Protein AF-A0A820Q6N0-F1 (afdb_monomer)

Organism: NCBI:txid433720

InterPro domains:
  IPR013632 Rad51-like, C-terminal [PF08423] (1-117)
  IPR020588 DNA recombination and repair protein RecA-like, ATP-binding domain [PS50162] (1-119)
  IPR027417 P-loop containing nucleoside triphosphate hydrolase [G3DSA:3.40.50.300] (1-119)
  IPR027417 P-loop containing nucleoside triphosphate hydrolase [SSF52540] (2-114)

Nearest PDB structures (foldseek):
  5nwl-assembly1_F  TM=9.811E-01  e=4.153E-16  Homo sapiens
  5nwl-assembly2_H  TM=9.758E-01  e=4.733E-16  Homo sapiens
  5nwl-assembly1_D  TM=9.561E-01  e=3.644E-16  Homo sapiens
  1n0w-assembly1_A  TM=9.793E-01  e=1.640E-15  Homo sapiens
  5l8v-assembly1_A  TM=9.650E-01  e=2.488E-12  Pyrococcus furiosus DSM 3638

pLDDT: mean 92.83, std 4.6, range [75.81, 97.88]

Sequence (119 aa):
LPIDMGGGEGKAIYIDTEGSFRPERLLAIAERYGLSGQDVLDNIAYARAYNTDHQIQLLYMATAMMCESRYAVLIVDSATSLFRTDYSGRGELAARQMQLAKFMRMLLRITDEVRLNMI

Foldseek 3Di:
DDVVVVDQPAAEEEEAADPPDDLVVQLVVCVVVVHDSVVNVVSYHYDYDDALVSSVVVLVVVLVVLVVTPHAEYEYHVLLPRLCVVQVDPVSPVVSVVSSVVVVVSVVVSCVVSVHDYD

Mean predicted aligned error: 3.71 Å

Solvent-accessible surface area (backbone atoms only — not compa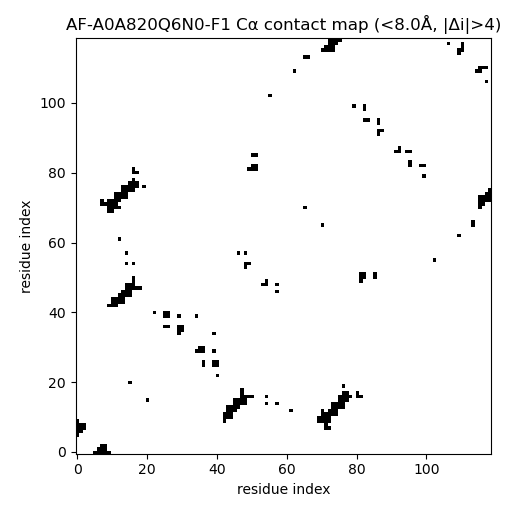rable to full-atom values): 6680 Å² total; per-residue (Å²): 88,51,58,95,77,76,30,67,67,42,28,38,38,38,40,26,53,75,78,76,82,56,71,68,61,53,39,62,49,22,55,77,70,74,42,59,44,65,64,55,53,76,36,48,50,74,48,76,33,87,41,57,68,50,44,52,51,51,51,54,52,51,53,53,51,50,76,76,41,70,56,34,38,43,36,46,48,51,81,59,56,42,48,49,64,80,36,67,51,86,86,27,53,65,58,35,52,54,52,51,53,50,50,54,50,51,54,54,50,49,31,68,75,68,73,43,51,73,88

Structure (mmCIF, N/CA/C/O backbone):
data_AF-A0A820Q6N0-F1
#
_entry.id   AF-A0A820Q6N0-F1
#
loop_
_atom_site.group_PDB
_atom_site.id
_atom_site.type_symbol
_atom_site.label_atom_id
_atom_site.label_alt_id
_atom_site.label_comp_id
_atom_site.label_asym_id
_atom_site.label_entity_id
_atom_site.label_seq_id
_atom_site.pdbx_PDB_ins_code
_atom_site.Cartn_x
_atom_site.Cartn_y
_atom_site.Cartn_z
_atom_site.occupancy
_atom_site.B_iso_or_equiv
_atom_site.auth_seq_id
_atom_site.auth_comp_id
_atom_site.auth_asym_id
_atom_site.auth_atom_id
_atom_site.pdbx_PDB_model_num
ATOM 1 N N . LEU A 1 1 ? -12.699 -2.563 10.822 1.00 84.88 1 LEU A N 1
ATOM 2 C CA . LEU A 1 1 ? -14.049 -3.139 11.015 1.00 84.88 1 LEU A CA 1
ATOM 3 C C . LEU A 1 1 ? -13.932 -4.552 11.593 1.00 84.88 1 LEU A C 1
ATOM 5 O O . LEU A 1 1 ? -12.979 -5.236 11.213 1.00 84.88 1 LEU A O 1
ATOM 9 N N . PRO A 1 2 ? -14.858 -4.941 12.484 1.00 86.69 2 PRO A N 1
ATOM 10 C CA . PRO A 1 2 ? -15.089 -6.308 12.9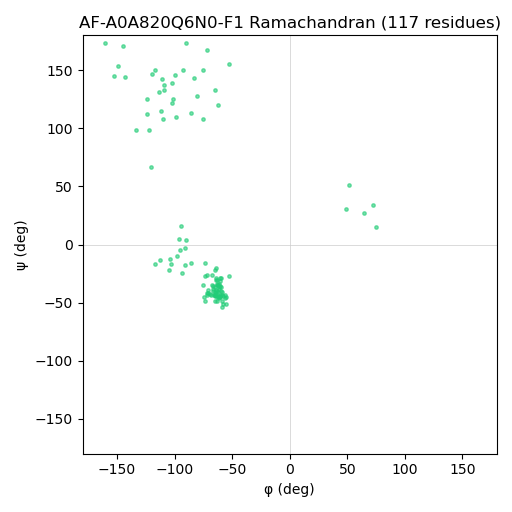67 1.00 86.69 2 PRO A CA 1
ATOM 11 C C . PRO A 1 2 ? -15.295 -7.363 11.865 1.00 86.69 2 PRO A C 1
ATOM 13 O O . PRO A 1 2 ? -15.716 -7.006 10.761 1.00 86.69 2 PRO A O 1
ATOM 16 N N . ILE A 1 3 ? -15.017 -8.643 12.151 1.00 89.12 3 ILE A N 1
ATOM 17 C CA . ILE A 1 3 ? -15.156 -9.754 11.181 1.00 89.12 3 ILE A CA 1
ATOM 18 C C . ILE A 1 3 ? -16.623 -10.001 10.809 1.00 89.12 3 ILE A C 1
ATOM 20 O O . ILE A 1 3 ? -16.933 -10.244 9.643 1.00 89.12 3 ILE A O 1
ATOM 24 N N . ASP A 1 4 ? -17.538 -9.894 11.769 1.00 90.94 4 ASP A N 1
ATOM 25 C CA . ASP A 1 4 ? -18.988 -10.041 11.571 1.00 90.94 4 ASP A CA 1
ATOM 26 C C . ASP A 1 4 ? -19.595 -8.945 10.673 1.00 90.94 4 ASP A C 1
ATOM 28 O O . ASP A 1 4 ? -20.619 -9.166 10.030 1.00 90.94 4 ASP A O 1
ATOM 32 N N . MET A 1 5 ? -18.917 -7.801 10.550 1.00 87.56 5 MET A N 1
ATOM 33 C CA . MET A 1 5 ? -19.228 -6.734 9.592 1.00 87.56 5 MET A CA 1
ATOM 34 C C . MET A 1 5 ? -18.426 -6.834 8.280 1.00 87.56 5 MET A C 1
ATOM 36 O O . MET A 1 5 ? -18.343 -5.864 7.527 1.00 87.56 5 MET A O 1
ATOM 40 N N . GLY A 1 6 ? -17.809 -7.987 8.000 1.00 86.44 6 GLY A N 1
ATOM 41 C CA . GLY A 1 6 ? -17.008 -8.225 6.792 1.00 86.44 6 GLY A CA 1
ATOM 42 C C . GLY A 1 6 ? -15.632 -7.550 6.802 1.00 86.44 6 GLY A C 1
ATOM 43 O O . GLY A 1 6 ? -14.997 -7.416 5.757 1.00 86.44 6 GLY A O 1
ATOM 44 N N . GLY A 1 7 ? -15.171 -7.088 7.965 1.00 88.44 7 GLY A N 1
ATOM 45 C CA . GLY A 1 7 ? -13.864 -6.473 8.152 1.00 88.44 7 GLY A CA 1
ATOM 46 C C . GLY A 1 7 ? -12.758 -7.467 8.507 1.00 88.44 7 GLY A C 1
ATOM 47 O O . GLY A 1 7 ? -12.984 -8.645 8.756 1.00 88.44 7 GLY A O 1
ATOM 48 N N . GLY A 1 8 ? -11.523 -6.967 8.546 1.00 88.06 8 GLY A N 1
ATOM 49 C CA . GLY A 1 8 ? -10.348 -7.773 8.882 1.00 88.06 8 GLY A CA 1
ATOM 50 C C . GLY A 1 8 ? -9.917 -7.728 10.351 1.00 88.06 8 GLY A C 1
ATOM 51 O O . GLY A 1 8 ? -8.965 -8.420 10.697 1.00 88.06 8 GLY A O 1
ATOM 52 N N . GLU A 1 9 ? -10.549 -6.915 11.211 1.00 88.56 9 GLU A N 1
ATOM 53 C CA . GLU 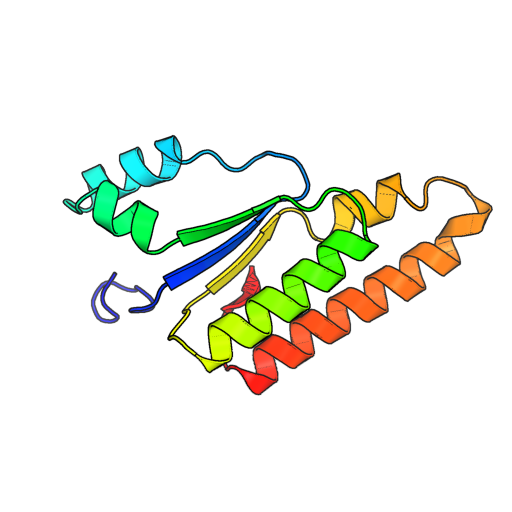A 1 9 ? -10.135 -6.658 12.613 1.00 88.56 9 GLU A CA 1
ATOM 54 C C . GLU A 1 9 ? -8.647 -6.302 12.799 1.00 88.56 9 GLU A C 1
ATOM 56 O O . GLU A 1 9 ? -8.020 -6.626 13.807 1.00 88.56 9 GLU A O 1
ATOM 61 N N . GLY A 1 10 ? -8.041 -5.671 11.801 1.00 90.94 10 GLY A N 1
ATOM 62 C CA . GLY A 1 10 ? -6.622 -5.343 11.816 1.00 90.94 10 GLY A CA 1
ATOM 63 C C . GLY A 1 10 ? -6.343 -4.019 11.129 1.00 90.94 10 GLY A C 1
ATOM 64 O O . GLY A 1 10 ? -7.219 -3.434 10.486 1.00 90.94 10 GLY A O 1
ATOM 65 N N . LYS A 1 11 ? -5.099 -3.573 11.277 1.00 95.25 11 LYS A N 1
ATOM 66 C CA . LYS A 1 11 ? -4.564 -2.383 10.615 1.00 95.25 11 LYS A CA 1
ATOM 67 C C . LYS A 1 11 ? -4.349 -2.633 9.119 1.00 95.25 11 LYS A C 1
ATOM 69 O O . LYS A 1 11 ? -4.346 -3.784 8.671 1.00 95.25 11 LYS A O 1
ATOM 74 N N . ALA A 1 12 ? -4.123 -1.573 8.353 1.00 96.19 12 ALA A N 1
ATOM 75 C CA . ALA A 1 12 ? -3.727 -1.662 6.949 1.00 96.19 12 ALA A CA 1
ATOM 76 C C . ALA A 1 12 ? -2.368 -0.998 6.714 1.00 96.19 12 ALA A C 1
ATOM 78 O O . ALA A 1 12 ? -2.042 -0.001 7.359 1.00 96.19 12 ALA A O 1
ATOM 79 N N . ILE A 1 13 ? -1.595 -1.535 5.772 1.00 97.06 13 ILE A N 1
ATOM 80 C CA . ILE A 1 13 ? -0.393 -0.884 5.239 1.00 97.06 13 ILE A CA 1
ATOM 81 C C . ILE A 1 13 ? -0.687 -0.438 3.808 1.00 97.06 13 ILE A C 1
ATOM 83 O O . ILE A 1 13 ? -1.214 -1.218 3.016 1.00 97.06 13 ILE A O 1
ATOM 87 N N . TYR A 1 14 ? -0.333 0.799 3.475 1.00 97.88 14 TYR A N 1
ATOM 88 C CA . TYR A 1 14 ? -0.463 1.370 2.138 1.00 97.88 14 TYR A CA 1
ATOM 89 C C . TYR A 1 14 ? 0.897 1.876 1.656 1.00 97.88 14 TYR A C 1
ATOM 91 O O . TYR A 1 14 ? 1.429 2.854 2.186 1.00 97.88 14 TYR A O 1
ATOM 99 N N . ILE A 1 15 ? 1.451 1.220 0.638 1.00 97.81 15 ILE A N 1
ATOM 100 C CA . ILE A 1 15 ? 2.653 1.661 -0.071 1.00 97.81 15 ILE A CA 1
ATOM 101 C C . ILE A 1 15 ? 2.204 2.357 -1.354 1.00 97.81 15 ILE A C 1
ATOM 103 O O . ILE A 1 15 ? 1.710 1.717 -2.279 1.00 97.81 15 ILE A O 1
ATOM 107 N N . ASP A 1 16 ? 2.384 3.672 -1.405 1.00 97.69 16 ASP A N 1
ATOM 108 C CA . ASP A 1 16 ? 2.006 4.514 -2.536 1.00 97.69 16 ASP A CA 1
ATOM 109 C C . ASP A 1 16 ? 3.232 4.848 -3.388 1.00 97.69 16 ASP A C 1
ATOM 111 O O . ASP A 1 16 ? 4.234 5.369 -2.903 1.00 97.69 16 ASP A O 1
ATOM 115 N N . THR A 1 17 ? 3.164 4.558 -4.674 1.00 96.50 17 THR A N 1
ATOM 116 C CA . THR A 1 17 ? 4.233 4.809 -5.644 1.00 96.50 17 THR A CA 1
ATOM 117 C C . THR A 1 17 ? 3.944 6.027 -6.523 1.00 96.50 17 THR A C 1
ATOM 119 O O . THR A 1 17 ? 4.856 6.571 -7.143 1.00 96.50 17 THR A O 1
ATOM 122 N N . GLU A 1 18 ? 2.693 6.491 -6.566 1.00 94.38 18 GLU A N 1
ATOM 123 C CA . GLU A 1 18 ? 2.229 7.542 -7.478 1.00 94.38 18 GLU A CA 1
ATOM 124 C C . GLU A 1 18 ? 1.838 8.829 -6.734 1.00 94.38 18 GLU A C 1
ATOM 126 O O . GLU A 1 18 ? 1.744 9.901 -7.331 1.00 94.38 18 GLU A O 1
ATOM 131 N N . GLY A 1 19 ? 1.703 8.779 -5.408 1.00 94.50 19 GLY A N 1
ATOM 132 C CA . GLY A 1 19 ? 1.123 9.866 -4.624 1.00 94.50 19 GLY A CA 1
ATOM 133 C C . GLY A 1 19 ? -0.389 9.953 -4.827 1.00 94.50 19 GLY A C 1
ATOM 134 O O . GLY A 1 19 ? -0.929 11.063 -4.875 1.00 94.50 19 GLY A O 1
ATOM 135 N N . SER A 1 20 ? -1.066 8.820 -5.026 1.00 94.19 20 SER A N 1
ATOM 136 C CA . SER A 1 20 ? -2.514 8.704 -5.238 1.00 94.19 20 SER A CA 1
ATOM 137 C C . SER A 1 20 ? -3.309 8.640 -3.928 1.00 94.19 20 SER A C 1
ATOM 139 O O . SER A 1 20 ? -4.517 8.891 -3.945 1.00 94.19 20 SER A O 1
ATOM 141 N N . PHE A 1 21 ? -2.664 8.363 -2.790 1.00 96.31 21 PHE A N 1
ATOM 142 C CA . PHE A 1 21 ? -3.341 8.218 -1.504 1.00 96.31 21 PHE A CA 1
ATOM 143 C C . PHE A 1 21 ? -3.979 9.537 -1.048 1.00 96.31 21 PHE A C 1
ATOM 145 O O . PHE A 1 21 ? -3.368 10.608 -1.100 1.00 96.31 21 PHE A O 1
ATOM 152 N N . ARG A 1 22 ? -5.239 9.466 -0.614 1.00 96.62 22 ARG A N 1
ATOM 153 C CA . ARG A 1 22 ? -6.055 10.618 -0.204 1.00 96.62 22 ARG A CA 1
ATOM 154 C C . ARG A 1 22 ? -6.759 10.301 1.121 1.00 96.62 22 ARG A C 1
ATOM 156 O O . ARG A 1 22 ? -7.777 9.601 1.087 1.00 96.62 22 ARG A O 1
ATOM 163 N N . PRO A 1 23 ? -6.242 10.754 2.280 1.00 95.19 23 PRO A N 1
ATOM 164 C CA . PRO A 1 23 ? -6.817 10.426 3.588 1.00 95.19 23 PRO A CA 1
ATOM 165 C C . PRO A 1 23 ? -8.266 10.907 3.742 1.00 95.19 23 PRO A C 1
ATOM 167 O O . PRO A 1 23 ? -9.069 10.251 4.401 1.00 95.19 23 PRO A O 1
ATOM 170 N N . GLU A 1 24 ? -8.654 11.986 3.066 1.00 96.06 24 GLU A N 1
ATOM 171 C CA . GLU A 1 24 ? -10.026 12.493 3.037 1.00 96.06 24 GLU A CA 1
ATOM 172 C C . GLU A 1 24 ? -11.031 11.469 2.487 1.00 96.06 24 GLU A C 1
ATOM 174 O O . GLU A 1 24 ? -12.185 11.442 2.916 1.00 96.06 24 GLU A O 1
ATOM 179 N N . ARG A 1 25 ? -10.595 10.559 1.601 1.00 95.69 25 ARG A N 1
ATOM 180 C CA . ARG A 1 25 ? -11.445 9.460 1.120 1.00 95.69 25 ARG A CA 1
ATOM 181 C C . ARG A 1 25 ? -11.743 8.461 2.232 1.00 95.69 25 ARG A C 1
ATOM 183 O O . ARG A 1 25 ? -12.845 7.926 2.268 1.00 95.69 25 ARG A O 1
ATOM 190 N N . LEU A 1 26 ? -10.792 8.225 3.138 1.00 95.56 26 LEU A N 1
ATOM 191 C CA . LEU A 1 26 ? -10.998 7.356 4.296 1.00 95.56 26 LEU A CA 1
ATOM 192 C C . LEU A 1 26 ? -11.928 8.004 5.318 1.00 95.56 26 LEU A C 1
ATOM 194 O O . LEU A 1 26 ? -12.801 7.320 5.837 1.00 95.56 26 LEU A O 1
ATOM 198 N N . LEU A 1 27 ? -11.801 9.313 5.546 1.00 95.81 27 LEU A N 1
ATOM 199 C CA . LEU A 1 27 ? -12.697 10.059 6.435 1.00 95.81 27 LEU A CA 1
ATOM 200 C C . LEU A 1 27 ? -14.153 9.999 5.953 1.00 95.81 27 LEU A C 1
ATOM 202 O O . LEU A 1 27 ? -15.047 9.680 6.733 1.00 95.81 27 LEU A O 1
ATOM 206 N N . ALA A 1 28 ? -14.382 10.200 4.653 1.00 95.62 28 ALA A N 1
ATOM 207 C CA . ALA A 1 28 ? -15.715 10.088 4.059 1.00 95.62 28 ALA A CA 1
ATOM 208 C C . ALA A 1 28 ? -16.296 8.663 4.147 1.00 95.62 28 ALA A C 1
ATOM 210 O O . ALA A 1 28 ? -17.510 8.484 4.226 1.00 95.62 28 ALA A O 1
ATOM 211 N N . IL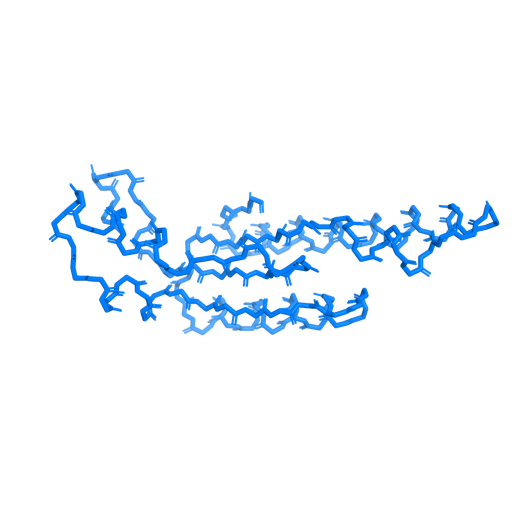E A 1 29 ? -15.446 7.629 4.118 1.00 94.06 29 ILE A N 1
ATOM 212 C CA . ILE A 1 29 ? -15.874 6.240 4.334 1.00 94.06 29 ILE A CA 1
ATOM 213 C C . ILE A 1 29 ? -16.179 6.006 5.817 1.00 94.06 29 ILE A C 1
ATOM 215 O O . ILE A 1 29 ? -17.215 5.425 6.125 1.00 94.06 29 ILE A O 1
ATOM 219 N N . ALA A 1 30 ? -15.322 6.476 6.726 1.00 94.62 30 ALA A N 1
ATOM 220 C CA . ALA A 1 30 ? -15.498 6.339 8.169 1.00 94.62 30 ALA A CA 1
ATOM 221 C C . ALA A 1 30 ? -16.845 6.914 8.628 1.00 94.62 30 ALA A C 1
ATOM 223 O O . ALA A 1 30 ? -17.589 6.231 9.329 1.00 94.62 30 ALA A O 1
ATOM 224 N N . GLU A 1 31 ? -17.202 8.104 8.138 1.00 95.06 31 GLU A N 1
ATOM 225 C CA . GLU A 1 31 ? -18.483 8.761 8.420 1.00 95.06 31 GLU A CA 1
ATOM 226 C C . GLU A 1 31 ? -19.687 7.883 8.038 1.00 95.06 31 GLU A C 1
ATOM 228 O O . GLU A 1 31 ? -20.614 7.720 8.830 1.00 95.06 31 GLU A O 1
ATOM 233 N N . ARG A 1 32 ? -19.650 7.229 6.868 1.00 93.75 32 ARG A N 1
ATOM 234 C CA . ARG A 1 32 ? -20.733 6.339 6.402 1.00 93.75 32 ARG A CA 1
ATOM 235 C C . ARG A 1 32 ? -20.938 5.114 7.288 1.00 93.75 32 ARG A C 1
ATOM 237 O O . ARG A 1 32 ? -22.049 4.599 7.351 1.00 93.75 32 ARG A O 1
ATOM 244 N N . TYR A 1 33 ? -19.878 4.644 7.941 1.00 91.75 33 TYR A N 1
ATOM 245 C CA . TYR A 1 33 ? -19.921 3.517 8.874 1.00 91.75 33 TYR A CA 1
ATOM 246 C C . TYR A 1 33 ? -20.058 3.962 10.340 1.00 91.75 33 TYR A C 1
ATOM 248 O O . TYR A 1 33 ? -20.006 3.117 11.230 1.00 91.75 33 TYR A O 1
ATOM 256 N N . GLY A 1 34 ? -20.223 5.265 10.609 1.00 93.31 34 GLY A N 1
ATOM 257 C CA . GLY A 1 34 ? -20.312 5.804 11.969 1.00 93.31 34 GLY A CA 1
ATOM 258 C C . GLY A 1 34 ? -19.030 5.622 12.790 1.00 93.31 34 GLY A C 1
ATOM 259 O O . GLY A 1 34 ? -19.095 5.516 14.012 1.00 93.31 34 GLY A O 1
ATOM 260 N N . LEU A 1 35 ? -17.872 5.539 12.131 1.00 93.81 35 LEU A N 1
ATOM 261 C CA . LEU A 1 35 ? -16.570 5.351 12.769 1.00 93.81 35 LEU A CA 1
ATOM 262 C C . LEU A 1 35 ? -15.891 6.697 13.050 1.00 93.81 35 LEU A C 1
ATOM 264 O O . LEU A 1 35 ? -16.038 7.652 12.287 1.00 93.81 35 LEU A O 1
ATOM 268 N N . SER A 1 36 ? -15.071 6.745 14.102 1.00 95.56 36 SER A N 1
ATOM 269 C CA . SER A 1 36 ? -14.142 7.856 14.331 1.00 95.56 36 SER A CA 1
ATOM 270 C C . SER A 1 36 ? -13.140 7.932 13.178 1.00 95.56 36 SER A C 1
ATOM 272 O O . SER A 1 36 ? -12.389 6.989 12.926 1.00 95.56 36 SER A O 1
ATOM 274 N N . GLY A 1 37 ? -13.120 9.063 12.471 1.00 95.19 37 GLY A N 1
ATOM 275 C CA . GLY A 1 37 ? -12.167 9.289 11.386 1.00 95.19 37 GLY A CA 1
ATOM 276 C C . GLY A 1 37 ? -10.713 9.228 11.858 1.00 95.19 37 GLY A C 1
ATOM 277 O O . GLY A 1 37 ? -9.873 8.679 11.150 1.00 95.19 37 GLY A O 1
ATOM 278 N N . GLN A 1 38 ? -10.429 9.721 13.069 1.00 95.88 38 GLN A N 1
ATOM 279 C CA . GLN A 1 38 ? -9.087 9.673 13.652 1.00 95.88 38 GLN A CA 1
ATOM 280 C C . GLN A 1 38 ? -8.649 8.228 13.900 1.00 95.88 38 GLN A C 1
ATOM 282 O O . GLN A 1 38 ? -7.587 7.828 13.436 1.00 95.88 38 GLN A O 1
ATOM 287 N N . ASP A 1 39 ? -9.506 7.418 14.524 1.00 95.06 39 ASP A N 1
ATOM 288 C CA . ASP A 1 39 ? -9.209 6.011 14.805 1.00 95.06 39 ASP A CA 1
ATOM 289 C C . ASP A 1 39 ? -9.009 5.220 13.506 1.00 95.06 39 ASP A C 1
ATOM 291 O O . ASP A 1 39 ? -8.189 4.304 13.445 1.00 95.06 39 ASP A O 1
ATOM 295 N N . VAL A 1 40 ? -9.750 5.558 12.441 1.00 95.44 40 VAL A N 1
ATOM 296 C CA . VAL A 1 40 ? -9.526 4.963 11.118 1.00 95.44 40 VAL A CA 1
ATOM 297 C C . VAL A 1 40 ? -8.141 5.328 10.599 1.00 95.44 40 VAL A C 1
ATOM 299 O O . VAL A 1 40 ? -7.422 4.425 10.182 1.00 95.44 40 VAL A O 1
ATOM 302 N N . LEU A 1 41 ? -7.748 6.604 10.643 1.00 96.25 41 LEU A N 1
ATOM 303 C CA . LEU A 1 41 ? -6.435 7.051 10.167 1.00 96.25 41 LEU A CA 1
ATOM 304 C C . LEU A 1 41 ? -5.279 6.445 10.977 1.00 96.25 41 LEU A C 1
ATOM 306 O O . LEU A 1 41 ? -4.305 5.996 10.379 1.00 96.25 41 LEU A O 1
ATOM 310 N N . ASP A 1 42 ? -5.412 6.342 12.299 1.00 95.69 42 ASP A N 1
ATOM 311 C CA . ASP A 1 42 ? -4.397 5.755 13.189 1.00 95.69 42 ASP A CA 1
ATOM 312 C C . ASP A 1 42 ? -4.159 4.257 12.918 1.00 95.69 42 ASP A C 1
ATOM 314 O O . ASP A 1 42 ? -3.114 3.696 13.263 1.00 95.69 42 ASP A O 1
ATOM 318 N N . ASN A 1 43 ? -5.119 3.591 12.272 1.00 95.69 43 ASN A N 1
ATOM 319 C CA . ASN A 1 43 ? -5.017 2.193 11.866 1.00 95.69 43 ASN A CA 1
ATOM 320 C C . ASN A 1 43 ? -4.425 1.997 10.458 1.00 95.69 43 ASN A C 1
ATOM 322 O O . ASN A 1 43 ? -4.343 0.853 9.997 1.00 95.69 43 ASN A O 1
ATOM 326 N N . ILE A 1 44 ? -3.993 3.066 9.779 1.00 96.94 44 ILE A N 1
ATOM 327 C CA . ILE A 1 44 ? -3.349 3.006 8.461 1.00 96.94 44 ILE A CA 1
ATOM 328 C C . ILE A 1 44 ? -1.879 3.413 8.574 1.00 96.94 44 ILE A C 1
ATOM 330 O O . ILE A 1 44 ? -1.549 4.568 8.827 1.00 96.94 44 ILE A O 1
ATOM 334 N N . ALA A 1 45 ? -0.978 2.476 8.299 1.00 97.31 45 ALA A N 1
ATOM 335 C CA . ALA A 1 45 ? 0.425 2.786 8.066 1.00 97.31 45 ALA A CA 1
ATOM 336 C C . ALA A 1 45 ? 0.619 3.150 6.588 1.00 97.31 45 ALA A C 1
ATOM 338 O O . ALA A 1 45 ? 0.464 2.306 5.708 1.00 97.31 45 ALA A O 1
ATOM 339 N N . TYR A 1 46 ? 0.953 4.406 6.311 1.00 97.88 46 TYR A N 1
ATOM 340 C CA . TYR A 1 46 ? 1.178 4.909 4.956 1.00 97.88 46 TYR A CA 1
ATOM 341 C C . TYR A 1 46 ? 2.661 5.206 4.718 1.00 97.88 46 TYR A C 1
ATOM 343 O O . TYR A 1 46 ? 3.317 5.828 5.555 1.00 97.88 46 TYR A O 1
ATOM 351 N N . ALA A 1 47 ? 3.173 4.821 3.550 1.00 97.81 47 ALA A N 1
ATOM 352 C CA . ALA A 1 47 ? 4.502 5.201 3.093 1.00 97.81 47 ALA A CA 1
ATOM 353 C C . ALA A 1 47 ? 4.519 5.452 1.583 1.00 97.81 47 ALA A C 1
ATOM 355 O O . ALA A 1 47 ? 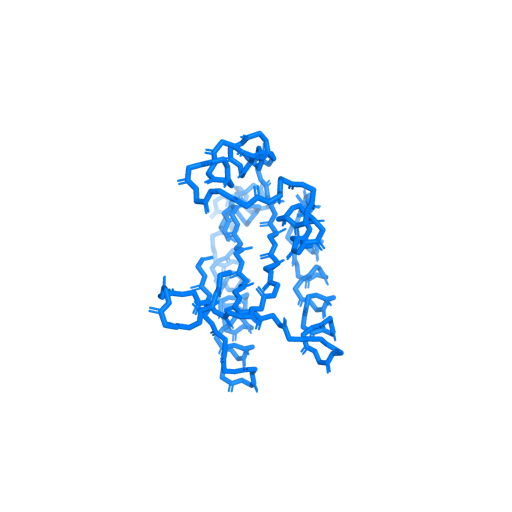3.856 4.751 0.818 1.00 97.81 47 ALA A O 1
ATOM 356 N N . ARG A 1 48 ? 5.321 6.431 1.150 1.00 97.88 48 ARG A N 1
ATOM 357 C CA . ARG A 1 48 ? 5.514 6.738 -0.270 1.00 97.88 48 ARG A CA 1
ATOM 358 C C . ARG A 1 48 ? 6.841 6.183 -0.779 1.00 97.88 48 ARG A C 1
ATOM 360 O O . ARG A 1 48 ? 7.895 6.567 -0.278 1.00 97.88 48 ARG A O 1
ATOM 367 N N . ALA A 1 49 ? 6.789 5.333 -1.797 1.00 97.75 49 ALA A N 1
ATOM 368 C CA . ALA A 1 49 ? 7.953 4.869 -2.540 1.00 97.75 49 ALA A CA 1
ATOM 369 C C . ALA A 1 49 ? 8.336 5.890 -3.625 1.00 97.75 49 ALA A C 1
ATOM 371 O O . ALA A 1 49 ? 7.469 6.490 -4.257 1.00 97.75 49 ALA A O 1
ATOM 372 N N . TYR A 1 50 ? 9.638 6.069 -3.861 1.00 96.06 50 TYR A N 1
ATOM 373 C CA . TYR A 1 50 ? 10.154 7.063 -4.820 1.00 96.06 50 TYR A CA 1
ATOM 374 C C . TYR A 1 50 ? 10.928 6.445 -5.994 1.00 96.06 50 TYR A C 1
ATOM 376 O O . TYR A 1 50 ? 11.142 7.115 -6.997 1.00 96.06 50 TYR A O 1
ATOM 384 N N . ASN A 1 51 ? 11.353 5.188 -5.864 1.00 95.62 51 ASN A N 1
ATOM 385 C CA . ASN A 1 51 ? 12.044 4.384 -6.877 1.00 95.62 51 ASN A CA 1
ATOM 386 C C . ASN A 1 51 ? 11.915 2.892 -6.510 1.00 95.62 51 ASN A C 1
ATOM 388 O O . ASN A 1 51 ? 11.403 2.566 -5.428 1.00 95.62 51 ASN A O 1
ATOM 392 N N . THR A 1 52 ? 12.360 1.982 -7.382 1.00 95.69 52 THR A N 1
ATOM 393 C CA . THR A 1 52 ? 12.185 0.536 -7.155 1.00 95.69 52 THR A CA 1
ATOM 394 C C . THR A 1 52 ? 12.911 0.021 -5.916 1.00 95.69 52 THR A C 1
ATOM 396 O O . THR A 1 52 ? 12.387 -0.853 -5.229 1.00 95.69 52 THR A O 1
ATOM 399 N N . ASP A 1 53 ? 14.076 0.578 -5.582 1.00 95.38 53 ASP A N 1
ATOM 400 C CA . ASP A 1 53 ? 14.836 0.157 -4.399 1.00 95.38 53 ASP A CA 1
ATOM 401 C C . ASP A 1 53 ? 14.116 0.554 -3.106 1.00 95.38 53 ASP A C 1
ATOM 403 O O . ASP A 1 53 ? 13.964 -0.262 -2.194 1.00 95.38 53 ASP A O 1
ATOM 407 N N . HIS A 1 54 ? 13.586 1.778 -3.049 1.00 96.81 54 HIS A N 1
ATOM 408 C CA . HIS A 1 54 ? 12.793 2.251 -1.920 1.00 96.81 54 HIS A CA 1
ATOM 409 C C . HIS A 1 54 ? 11.498 1.440 -1.775 1.00 96.81 54 HIS A C 1
ATOM 411 O O . HIS A 1 54 ? 11.120 1.084 -0.663 1.00 96.81 54 HIS A O 1
ATOM 417 N N . GLN A 1 55 ? 10.847 1.070 -2.884 1.00 96.19 55 GLN A N 1
ATOM 418 C CA . GLN A 1 55 ? 9.660 0.207 -2.861 1.00 96.19 55 GLN A CA 1
ATOM 419 C C . GLN A 1 55 ? 9.956 -1.164 -2.226 1.00 96.19 55 GLN A C 1
ATOM 421 O O . GLN A 1 55 ? 9.152 -1.671 -1.444 1.00 96.19 55 GLN A O 1
ATOM 426 N N . ILE A 1 56 ? 11.124 -1.750 -2.512 1.00 95.25 56 ILE A N 1
ATOM 427 C CA . ILE A 1 56 ? 11.568 -3.014 -1.907 1.00 95.25 56 ILE A CA 1
ATOM 428 C C . ILE A 1 56 ? 11.887 -2.831 -0.415 1.00 95.25 56 ILE A C 1
ATOM 430 O O . ILE A 1 56 ? 11.487 -3.659 0.403 1.00 95.25 56 ILE A O 1
ATOM 434 N N . GLN A 1 57 ? 12.566 -1.746 -0.035 1.00 96.44 57 GLN A N 1
ATOM 435 C CA . GLN A 1 57 ? 12.858 -1.439 1.371 1.00 96.44 57 GLN A CA 1
ATOM 436 C C . GLN A 1 57 ? 11.581 -1.275 2.202 1.00 96.44 57 GLN A C 1
ATOM 438 O O . GLN A 1 57 ? 11.473 -1.860 3.281 1.00 96.44 57 GLN A O 1
ATOM 443 N N . LEU A 1 58 ? 10.590 -0.549 1.679 1.00 97.12 58 LEU A N 1
ATOM 444 C CA . LEU A 1 58 ? 9.291 -0.383 2.333 1.00 97.12 58 LEU A CA 1
ATOM 445 C C . LEU A 1 58 ? 8.562 -1.716 2.506 1.00 97.12 58 LEU A C 1
ATOM 447 O O . LEU A 1 58 ? 7.908 -1.914 3.526 1.00 97.12 58 LEU A O 1
ATOM 451 N N . LEU A 1 59 ? 8.713 -2.655 1.568 1.00 95.19 59 LEU A N 1
ATOM 452 C CA . LEU A 1 59 ? 8.135 -3.990 1.703 1.00 95.19 59 LEU A CA 1
ATOM 453 C C . LEU A 1 59 ? 8.776 -4.788 2.854 1.00 95.19 59 LEU A C 1
ATOM 455 O O . LEU A 1 59 ? 8.065 -5.455 3.609 1.00 95.19 59 LEU A O 1
ATOM 459 N N . TYR A 1 60 ? 10.095 -4.687 3.044 1.00 94.94 60 TYR A N 1
ATOM 460 C CA . TYR A 1 60 ? 10.763 -5.297 4.200 1.00 94.94 60 TYR A CA 1
ATOM 461 C C . TYR A 1 60 ? 10.313 -4.668 5.520 1.00 94.94 60 TYR A C 1
ATOM 463 O O . TYR A 1 60 ? 10.019 -5.393 6.470 1.00 94.94 60 TYR A O 1
ATOM 471 N N . MET A 1 61 ? 10.202 -3.338 5.574 1.00 95.69 61 MET A N 1
ATOM 472 C CA . MET A 1 61 ? 9.690 -2.637 6.756 1.00 95.69 61 MET A CA 1
ATOM 473 C C . MET A 1 61 ? 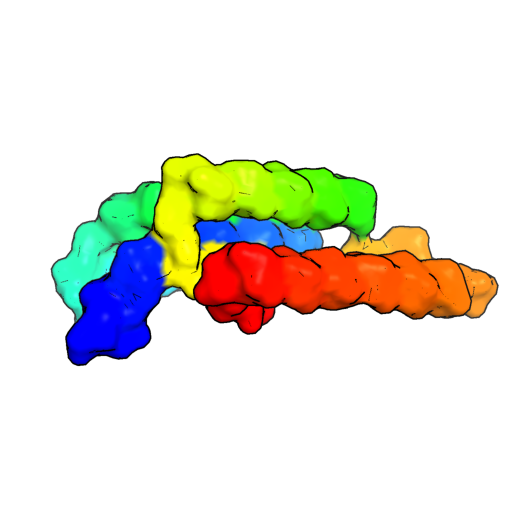8.248 -3.047 7.066 1.00 95.69 61 MET A C 1
ATOM 475 O O . MET A 1 61 ? 7.940 -3.372 8.208 1.00 95.69 61 MET A O 1
ATOM 479 N N . ALA A 1 62 ? 7.384 -3.110 6.049 1.00 95.00 62 ALA A N 1
ATOM 480 C CA . ALA A 1 62 ? 6.006 -3.568 6.192 1.00 95.00 62 ALA A CA 1
ATOM 481 C C . ALA A 1 62 ? 5.942 -4.993 6.756 1.00 95.00 62 ALA A C 1
ATOM 483 O O . ALA A 1 62 ? 5.185 -5.250 7.686 1.00 95.00 62 ALA A O 1
ATOM 484 N N . THR A 1 63 ? 6.786 -5.898 6.252 1.00 92.50 63 THR A N 1
ATOM 485 C CA . THR A 1 63 ? 6.880 -7.276 6.758 1.00 92.50 63 THR A CA 1
ATOM 486 C C . THR A 1 63 ? 7.290 -7.307 8.233 1.00 92.50 63 THR A C 1
ATOM 488 O O . THR A 1 63 ? 6.677 -8.020 9.020 1.00 92.50 63 THR A O 1
ATOM 491 N N . ALA A 1 64 ? 8.267 -6.491 8.644 1.00 93.75 64 ALA A N 1
ATOM 492 C CA . ALA A 1 64 ? 8.660 -6.389 10.051 1.00 93.75 64 ALA A CA 1
ATOM 493 C C . ALA A 1 64 ? 7.513 -5.868 10.936 1.00 93.75 64 ALA A C 1
ATOM 495 O O . ALA A 1 64 ? 7.223 -6.453 11.977 1.00 93.75 64 ALA A O 1
ATOM 496 N N . MET A 1 65 ? 6.794 -4.833 10.488 1.00 93.94 65 MET A N 1
ATOM 497 C CA . MET A 1 65 ? 5.624 -4.302 11.201 1.00 93.94 65 MET A CA 1
ATOM 498 C C . MET A 1 65 ? 4.516 -5.354 11.359 1.00 93.94 65 MET A C 1
ATOM 500 O O . MET A 1 65 ? 3.844 -5.390 12.391 1.00 93.94 65 MET A O 1
ATOM 504 N N . MET A 1 66 ? 4.332 -6.226 10.363 1.00 91.44 66 MET A N 1
ATOM 505 C CA . MET A 1 66 ? 3.374 -7.336 10.423 1.00 91.44 66 MET A CA 1
ATOM 506 C C . MET A 1 66 ? 3.753 -8.421 11.435 1.00 91.44 66 MET A C 1
ATOM 508 O O . MET A 1 66 ? 2.865 -9.098 11.949 1.00 91.44 66 MET A O 1
ATOM 512 N N . CYS A 1 67 ? 5.038 -8.583 11.753 1.00 90.19 67 CYS A N 1
ATOM 513 C CA . CYS A 1 67 ? 5.478 -9.495 12.809 1.00 90.19 67 CYS A CA 1
ATOM 514 C C . CYS A 1 67 ? 5.173 -8.954 14.216 1.00 90.19 67 CYS A C 1
ATOM 516 O O . CYS A 1 67 ? 5.003 -9.734 15.150 1.00 90.19 67 CYS A O 1
ATOM 518 N N . GLU A 1 68 ? 5.106 -7.630 14.379 1.00 91.19 68 GLU A N 1
ATOM 519 C CA . GLU A 1 68 ? 4.905 -6.970 15.677 1.00 91.19 68 GLU A CA 1
ATOM 520 C C . GLU A 1 68 ? 3.435 -6.671 15.990 1.00 91.19 68 GLU A C 1
ATOM 522 O O . GLU A 1 68 ? 3.054 -6.486 17.147 1.00 91.19 68 GLU A O 1
ATOM 527 N N . SER A 1 69 ? 2.588 -6.553 14.971 1.00 91.50 69 SER A N 1
ATOM 528 C CA . SER A 1 69 ? 1.195 -6.136 15.118 1.00 91.50 69 SER A CA 1
ATOM 529 C C . SER A 1 69 ? 0.303 -6.772 14.065 1.00 91.50 69 SER A C 1
ATOM 531 O O . SER A 1 69 ? 0.727 -7.073 12.954 1.00 91.50 69 SER A O 1
ATOM 533 N N . ARG A 1 70 ? -0.983 -6.928 14.394 1.00 91.12 70 ARG A N 1
ATOM 534 C CA . ARG A 1 70 ? -1.957 -7.511 13.471 1.00 91.12 70 ARG A CA 1
ATOM 535 C C . ARG A 1 70 ? -2.353 -6.517 12.380 1.00 91.12 70 ARG A C 1
ATOM 537 O O . ARG A 1 70 ? -3.128 -5.585 12.614 1.00 91.12 70 ARG A O 1
ATOM 544 N N . TYR A 1 71 ? -1.875 -6.776 11.172 1.00 94.00 71 TYR A N 1
ATOM 545 C CA . TYR A 1 71 ? -2.383 -6.167 9.949 1.00 94.00 71 TYR A CA 1
ATOM 546 C C . TYR A 1 71 ? -3.325 -7.142 9.249 1.00 94.00 71 TYR A C 1
ATOM 548 O O . TYR A 1 71 ? -3.150 -8.354 9.332 1.00 94.00 71 TYR A O 1
ATOM 556 N N . ALA A 1 72 ? -4.352 -6.612 8.594 1.00 92.94 72 ALA A N 1
ATOM 557 C CA . ALA A 1 72 ? -5.313 -7.400 7.828 1.00 92.94 72 ALA A CA 1
ATOM 558 C C . ALA A 1 72 ? -5.096 -7.284 6.314 1.00 92.94 72 ALA A C 1
ATOM 560 O O . ALA A 1 72 ? -5.555 -8.147 5.565 1.00 92.94 72 ALA A O 1
ATOM 561 N N . VAL A 1 73 ? -4.427 -6.216 5.863 1.00 94.38 73 VAL A N 1
ATOM 562 C CA . VAL A 1 73 ? -4.215 -5.943 4.439 1.00 94.38 73 VAL A CA 1
ATOM 563 C C . VAL A 1 73 ? -2.948 -5.120 4.192 1.00 94.38 73 VAL A C 1
ATOM 565 O O . VAL A 1 73 ? -2.601 -4.236 4.981 1.00 94.38 73 VAL A O 1
ATOM 568 N N . LEU A 1 74 ? -2.279 -5.411 3.077 1.00 95.69 74 LEU A N 1
ATOM 569 C CA . LEU A 1 74 ? -1.182 -4.632 2.508 1.00 95.69 74 LEU A CA 1
ATOM 570 C C . LEU A 1 74 ? -1.547 -4.273 1.073 1.00 95.69 74 LEU A C 1
ATOM 572 O O . LEU A 1 74 ? -1.860 -5.152 0.272 1.00 95.69 74 LEU A O 1
ATOM 576 N N . ILE A 1 75 ? -1.504 -2.980 0.779 1.00 96.06 75 ILE A N 1
ATOM 577 C CA . ILE A 1 75 ? -1.834 -2.398 -0.518 1.00 96.06 75 ILE A CA 1
ATOM 578 C C . ILE A 1 75 ? -0.559 -1.809 -1.119 1.00 96.06 75 ILE A C 1
ATOM 580 O O . ILE A 1 75 ? 0.151 -1.065 -0.437 1.00 96.06 75 ILE A O 1
ATOM 584 N N . VAL A 1 76 ? -0.277 -2.118 -2.387 1.00 96.38 76 VAL A N 1
ATOM 585 C CA . VAL A 1 76 ? 0.836 -1.513 -3.144 1.00 96.38 76 VAL A CA 1
ATOM 586 C C . VAL A 1 76 ? 0.299 -0.826 -4.402 1.00 96.38 76 VAL A C 1
ATOM 588 O O . VAL A 1 76 ? 0.102 -1.465 -5.436 1.00 96.38 76 VAL A O 1
ATOM 591 N N . ASP A 1 77 ? 0.114 0.493 -4.342 1.00 95.31 77 ASP A N 1
ATOM 592 C CA . ASP A 1 77 ? -0.509 1.277 -5.415 1.00 95.31 77 ASP A CA 1
ATOM 593 C C . ASP A 1 77 ? 0.495 2.200 -6.138 1.00 95.31 77 ASP A C 1
ATOM 595 O O . ASP A 1 77 ? 0.970 3.181 -5.578 1.00 95.31 77 ASP A O 1
ATOM 599 N N . SER A 1 78 ? 0.905 1.945 -7.379 1.00 92.44 78 SER A N 1
ATOM 600 C CA . SER A 1 78 ? 0.779 0.697 -8.117 1.00 92.44 78 SER A CA 1
ATOM 601 C C . SER A 1 78 ? 2.103 -0.071 -8.139 1.00 92.44 78 SER A C 1
ATOM 603 O O . SER A 1 78 ? 3.186 0.475 -8.363 1.00 92.44 78 SER A O 1
ATOM 605 N N . ALA A 1 79 ? 2.021 -1.392 -7.967 1.00 90.06 79 ALA A N 1
ATOM 606 C CA . ALA A 1 79 ? 3.181 -2.281 -7.893 1.00 90.06 79 ALA A CA 1
ATOM 607 C C . ALA A 1 79 ? 4.178 -2.147 -9.062 1.00 90.06 79 ALA A C 1
ATOM 609 O O . ALA A 1 79 ? 5.363 -2.420 -8.886 1.00 90.06 79 ALA A O 1
ATOM 610 N N . THR A 1 80 ? 3.720 -1.728 -10.247 1.00 92.69 80 THR A N 1
ATOM 611 C CA . THR A 1 80 ? 4.532 -1.697 -11.476 1.00 92.69 80 THR A CA 1
ATOM 612 C C . THR A 1 80 ? 5.012 -0.305 -11.885 1.00 92.69 80 THR A C 1
ATOM 614 O O . THR A 1 80 ? 5.864 -0.214 -12.772 1.00 92.69 80 THR A O 1
ATOM 617 N N . SER A 1 81 ? 4.490 0.776 -11.288 1.00 93.81 81 SER A N 1
ATOM 618 C CA . SER A 1 81 ? 4.737 2.141 -11.776 1.00 93.81 81 SER A CA 1
ATOM 619 C C . SER A 1 81 ? 6.222 2.490 -11.791 1.00 93.81 81 SER A C 1
ATOM 621 O O . SER A 1 81 ? 6.772 2.787 -12.854 1.00 93.81 81 SER A O 1
ATOM 623 N N . LEU A 1 82 ? 6.900 2.329 -10.652 1.00 95.38 82 LEU A N 1
ATOM 624 C CA . LEU A 1 82 ? 8.318 2.671 -10.508 1.00 95.38 82 LEU A CA 1
ATOM 625 C C . LEU A 1 82 ? 9.213 1.790 -11.387 1.00 95.38 82 LEU A C 1
ATOM 627 O O . LEU A 1 82 ? 10.132 2.296 -12.019 1.00 95.38 82 LEU A O 1
ATOM 631 N N . PHE A 1 83 ? 8.880 0.506 -11.557 1.00 94.38 83 PHE A N 1
ATOM 632 C CA . PHE A 1 83 ? 9.612 -0.380 -12.472 1.00 94.38 83 PHE A CA 1
ATOM 633 C C . PHE A 1 83 ? 9.524 0.066 -13.936 1.00 94.38 83 PHE A C 1
ATOM 635 O O . PHE A 1 83 ? 10.439 -0.192 -14.713 1.00 94.38 83 PHE A O 1
ATOM 642 N N . ARG A 1 84 ? 8.435 0.714 -14.363 1.00 91.75 84 ARG A 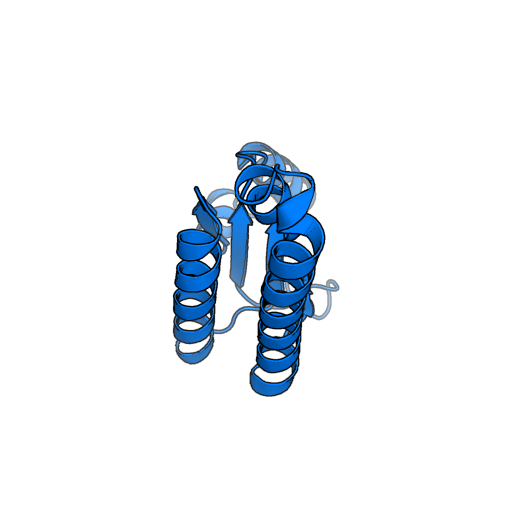N 1
ATOM 643 C CA . ARG A 1 84 ? 8.341 1.251 -15.732 1.00 91.75 84 ARG A CA 1
ATOM 644 C C . ARG A 1 84 ? 9.170 2.519 -15.905 1.00 91.75 84 ARG A C 1
ATOM 646 O O . ARG A 1 84 ? 9.722 2.713 -16.986 1.00 91.75 84 ARG A O 1
ATOM 653 N N . THR A 1 85 ? 9.248 3.342 -14.865 1.00 92.19 85 THR A N 1
ATOM 654 C CA . THR A 1 85 ? 10.000 4.602 -14.866 1.00 92.19 85 THR A CA 1
ATOM 655 C C . THR A 1 85 ? 11.505 4.351 -14.798 1.00 92.19 85 THR A C 1
ATOM 657 O O . THR A 1 85 ? 12.241 4.855 -15.647 1.00 92.19 85 THR A O 1
ATOM 660 N N . ASP A 1 86 ? 11.949 3.504 -13.869 1.00 92.38 86 ASP A N 1
ATOM 661 C CA . ASP A 1 86 ? 13.371 3.230 -13.623 1.00 92.38 86 ASP A CA 1
ATOM 662 C C . ASP A 1 86 ? 14.000 2.396 -14.756 1.00 92.38 86 ASP A C 1
ATOM 664 O O . ASP A 1 86 ? 15.188 2.519 -15.041 1.00 92.38 86 ASP A O 1
ATOM 668 N N . TYR A 1 87 ? 13.188 1.606 -15.473 1.00 91.25 87 TYR A N 1
ATOM 669 C CA . TYR A 1 87 ? 13.607 0.765 -16.601 1.00 91.25 87 TYR A CA 1
ATOM 670 C C . TYR A 1 87 ? 12.861 1.162 -17.888 1.00 91.25 87 TYR A C 1
ATOM 672 O O . TYR A 1 87 ? 12.015 0.422 -18.415 1.00 91.25 87 TYR A O 1
ATOM 680 N N . SER A 1 88 ? 13.149 2.367 -18.382 1.00 87.44 88 SER A N 1
ATOM 681 C CA . SER A 1 88 ? 12.449 2.991 -19.517 1.00 87.44 88 SER A CA 1
ATOM 682 C C . SER A 1 88 ? 13.067 2.701 -20.898 1.00 87.44 88 SER A C 1
ATOM 684 O O . SER A 1 88 ? 12.394 2.851 -21.920 1.00 87.44 88 SER A O 1
ATOM 686 N N . GLY A 1 89 ? 14.324 2.245 -20.964 1.00 88.00 89 GLY A N 1
ATOM 687 C CA . GLY A 1 89 ? 15.030 1.956 -22.220 1.00 88.00 89 GLY A CA 1
ATOM 688 C C . GLY A 1 89 ? 14.582 0.660 -22.915 1.00 88.00 89 GLY A C 1
ATOM 689 O O . GLY A 1 89 ? 14.226 -0.320 -22.266 1.00 88.00 89 GLY A O 1
ATOM 690 N N . ARG A 1 90 ? 14.658 0.596 -24.257 1.00 80.06 90 ARG A N 1
ATOM 691 C CA . ARG A 1 90 ? 14.298 -0.626 -25.021 1.00 80.06 90 ARG A CA 1
ATOM 692 C C . ARG A 1 90 ? 15.164 -1.844 -24.663 1.00 80.06 90 ARG A C 1
ATOM 694 O O . ARG A 1 90 ? 14.660 -2.961 -24.701 1.00 80.06 90 ARG A O 1
ATOM 701 N N . GLY A 1 91 ? 16.430 -1.629 -24.296 1.00 91.88 91 GLY A N 1
ATOM 702 C CA . GLY A 1 91 ? 17.335 -2.686 -23.820 1.00 91.88 91 GLY A CA 1
ATOM 703 C C . GLY A 1 91 ? 17.032 -3.180 -22.400 1.00 91.88 91 GLY A C 1
ATOM 704 O O . GLY A 1 91 ? 17.452 -4.270 -22.029 1.00 91.88 91 GLY A O 1
ATOM 705 N N . GLU A 1 92 ? 16.241 -2.428 -21.633 1.00 93.12 92 GLU A N 1
ATOM 706 C CA . GLU A 1 92 ? 15.971 -2.693 -20.215 1.00 93.12 92 GLU A CA 1
ATOM 707 C C . GLU A 1 92 ? 14.743 -3.584 -19.997 1.00 93.12 92 GLU A C 1
ATOM 709 O O . GLU A 1 92 ? 14.429 -3.945 -18.864 1.00 93.12 92 GLU A O 1
ATOM 714 N N . LEU A 1 93 ? 14.030 -3.976 -21.063 1.00 92.38 93 LEU A N 1
ATOM 715 C CA . LEU A 1 93 ? 12.801 -4.763 -20.937 1.00 92.38 93 LEU A CA 1
ATOM 716 C C . LEU A 1 93 ? 13.040 -6.066 -20.163 1.00 92.38 93 LEU A C 1
ATOM 718 O O . LEU A 1 93 ? 12.263 -6.394 -19.268 1.00 92.38 93 LEU A O 1
ATOM 722 N N . ALA A 1 94 ? 14.112 -6.793 -20.482 1.00 93.62 94 ALA A N 1
ATOM 723 C CA . ALA A 1 94 ? 14.439 -8.046 -19.807 1.00 93.62 94 ALA A CA 1
ATOM 724 C C . ALA A 1 94 ? 14.792 -7.823 -18.325 1.00 93.62 94 ALA A C 1
ATOM 726 O O . ALA A 1 94 ? 14.292 -8.544 -17.460 1.00 93.62 94 ALA A O 1
ATOM 727 N N . ALA A 1 95 ? 15.592 -6.793 -18.025 1.00 94.06 95 ALA A N 1
ATOM 728 C CA . ALA A 1 95 ? 15.960 -6.427 -16.659 1.00 94.06 95 ALA A CA 1
ATOM 729 C C . ALA A 1 95 ? 14.724 -6.042 -15.832 1.00 94.06 95 ALA A C 1
ATOM 731 O O . ALA A 1 95 ? 14.518 -6.586 -14.745 1.00 94.06 95 ALA A O 1
ATOM 732 N N . ARG A 1 96 ? 13.839 -5.211 -16.396 1.00 95.19 96 ARG A N 1
ATOM 733 C CA . ARG A 1 96 ? 12.556 -4.837 -15.794 1.00 95.19 96 ARG A CA 1
ATOM 734 C C . ARG A 1 96 ? 11.707 -6.053 -15.462 1.00 95.19 96 ARG A C 1
ATOM 736 O O . ARG A 1 96 ? 11.230 -6.170 -14.338 1.00 95.19 96 ARG A O 1
ATOM 743 N N . GLN A 1 97 ? 11.517 -6.960 -16.423 1.00 94.31 97 GLN A N 1
ATOM 744 C CA . GLN A 1 97 ? 10.709 -8.164 -16.213 1.00 94.31 97 GLN A CA 1
ATOM 745 C C . GLN A 1 97 ? 11.312 -9.057 -15.127 1.00 94.31 97 GLN A C 1
ATOM 747 O O . GLN A 1 97 ? 10.590 -9.558 -14.269 1.00 94.31 97 GLN A O 1
ATOM 752 N N . MET A 1 98 ? 12.638 -9.213 -15.106 1.00 95.12 98 MET A N 1
ATOM 753 C CA . MET A 1 98 ? 13.316 -9.994 -14.075 1.00 95.12 98 MET A CA 1
ATOM 754 C C . MET A 1 98 ? 13.135 -9.383 -12.678 1.00 95.12 98 MET A C 1
ATOM 756 O O . MET A 1 98 ? 12.859 -10.121 -11.730 1.00 95.12 98 MET A O 1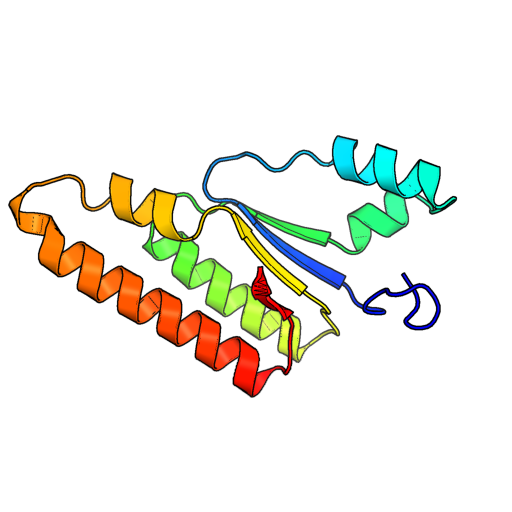
ATOM 760 N N . GLN A 1 99 ? 13.289 -8.064 -12.535 1.00 94.75 99 GLN A N 1
ATOM 761 C CA . GLN A 1 99 ? 13.172 -7.381 -11.243 1.00 94.75 99 GLN A CA 1
ATOM 762 C C . GLN A 1 99 ? 11.726 -7.320 -10.754 1.00 94.75 99 GLN A C 1
ATOM 764 O O . GLN A 1 99 ? 11.460 -7.676 -9.607 1.00 94.75 99 GLN A O 1
ATOM 769 N N . LEU A 1 100 ? 10.777 -7.003 -11.637 1.00 95.44 100 LEU A N 1
ATOM 770 C CA . LEU A 1 100 ? 9.356 -7.064 -11.312 1.00 95.44 100 LEU A CA 1
ATOM 771 C C . LEU A 1 100 ? 8.950 -8.484 -10.893 1.00 95.44 100 LEU A C 1
ATOM 773 O O . LEU A 1 100 ? 8.280 -8.659 -9.883 1.00 95.44 100 LEU A O 1
ATOM 777 N N . ALA A 1 101 ? 9.414 -9.521 -11.596 1.00 95.56 101 ALA A N 1
ATOM 778 C CA . ALA A 1 101 ? 9.119 -10.902 -11.219 1.00 95.56 101 ALA A CA 1
ATOM 779 C C . ALA A 1 101 ? 9.697 -11.277 -9.843 1.00 95.56 101 ALA A C 1
ATOM 781 O O . ALA A 1 101 ? 9.077 -12.044 -9.107 1.00 95.56 101 ALA A O 1
ATOM 782 N N . LYS A 1 102 ? 10.874 -10.752 -9.4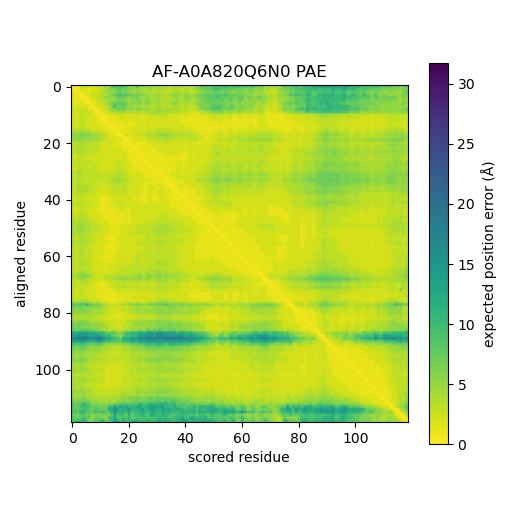68 1.00 94.81 102 LYS A N 1
ATOM 783 C CA . LYS A 1 102 ? 11.414 -10.915 -8.107 1.00 94.81 102 LYS A CA 1
ATOM 784 C C . LYS A 1 102 ? 10.522 -10.217 -7.083 1.00 94.81 102 LYS A C 1
ATOM 786 O O . LYS A 1 102 ? 10.200 -10.834 -6.075 1.00 94.81 102 LYS A O 1
ATOM 791 N N . PHE A 1 103 ? 10.081 -8.994 -7.369 1.00 95.00 103 PHE A N 1
ATOM 792 C CA . PHE A 1 103 ? 9.168 -8.246 -6.508 1.00 95.00 103 PHE A CA 1
ATOM 793 C C . PHE A 1 103 ? 7.841 -8.981 -6.283 1.00 95.00 103 PHE A C 1
ATOM 795 O O . PHE A 1 103 ? 7.466 -9.218 -5.139 1.00 95.00 103 PHE A O 1
ATOM 802 N N . MET A 1 104 ? 7.195 -9.466 -7.346 1.00 94.81 104 MET A N 1
ATOM 803 C CA . MET A 1 104 ? 5.945 -10.232 -7.234 1.00 94.81 104 MET A CA 1
ATOM 804 C C . MET A 1 104 ? 6.123 -11.533 -6.436 1.00 94.81 104 MET A C 1
ATOM 806 O O . MET A 1 104 ? 5.248 -11.907 -5.662 1.00 94.81 104 MET A O 1
ATOM 810 N N . ARG A 1 105 ? 7.273 -12.214 -6.564 1.00 94.44 105 ARG A N 1
ATOM 811 C CA . ARG A 1 105 ? 7.584 -13.388 -5.729 1.00 94.44 105 ARG A CA 1
ATOM 812 C C . ARG A 1 105 ? 7.769 -13.035 -4.254 1.00 94.44 105 ARG A C 1
ATOM 814 O O . ARG A 1 105 ? 7.389 -13.837 -3.410 1.00 94.44 105 ARG A O 1
ATOM 821 N N . MET A 1 106 ? 8.340 -11.871 -3.938 1.00 92.81 106 MET A N 1
ATOM 822 C CA . MET A 1 106 ? 8.428 -11.403 -2.549 1.00 92.81 106 MET A CA 1
ATOM 823 C C . MET A 1 106 ? 7.037 -11.141 -1.971 1.00 92.81 106 MET A C 1
ATOM 825 O O . MET A 1 106 ? 6.767 -11.583 -0.860 1.00 92.81 106 MET A O 1
ATOM 829 N N . LEU A 1 107 ? 6.144 -10.510 -2.740 1.00 93.12 107 LEU A N 1
ATOM 830 C CA . LEU A 1 107 ? 4.753 -10.296 -2.330 1.00 93.12 107 LEU A CA 1
ATOM 831 C C . LEU A 1 107 ? 4.041 -11.621 -2.015 1.00 93.12 107 LEU A C 1
ATOM 833 O O . LEU A 1 107 ? 3.519 -11.782 -0.916 1.00 93.12 107 LEU A O 1
ATOM 837 N N . LEU A 1 108 ? 4.110 -12.597 -2.930 1.00 92.19 108 LEU A N 1
ATOM 838 C CA . LEU A 1 108 ? 3.523 -13.930 -2.731 1.00 92.19 108 LEU A CA 1
ATOM 839 C C . LEU A 1 108 ? 4.087 -14.649 -1.498 1.00 92.19 108 LEU A C 1
ATOM 841 O O . LEU A 1 108 ? 3.360 -15.275 -0.732 1.00 92.19 108 LEU A O 1
ATOM 845 N N . ARG A 1 109 ? 5.397 -14.534 -1.273 1.00 91.19 109 ARG A N 1
ATOM 846 C CA . ARG A 1 109 ? 6.028 -15.138 -0.101 1.00 91.19 109 ARG A CA 1
ATOM 847 C C . ARG A 1 109 ? 5.511 -14.522 1.201 1.00 91.19 109 ARG A C 1
ATOM 849 O O . ARG A 1 109 ? 5.242 -15.251 2.147 1.00 91.19 109 ARG A O 1
ATOM 856 N N . ILE A 1 110 ? 5.340 -13.201 1.240 1.00 89.06 110 ILE A N 1
ATOM 857 C CA . ILE A 1 110 ? 4.796 -12.504 2.412 1.00 89.06 110 ILE A CA 1
ATOM 858 C C . ILE A 1 110 ? 3.343 -12.921 2.661 1.00 89.06 110 ILE A C 1
ATOM 860 O O . ILE A 1 110 ? 2.975 -13.155 3.811 1.00 89.06 110 ILE A O 1
ATOM 864 N N . THR A 1 111 ? 2.519 -13.072 1.616 1.00 86.88 111 THR A N 1
ATOM 865 C CA . THR A 1 111 ? 1.137 -13.556 1.792 1.00 86.88 111 THR A CA 1
ATOM 866 C C . THR A 1 111 ? 1.086 -14.957 2.386 1.00 86.88 111 THR A C 1
ATOM 868 O O . THR A 1 111 ? 0.248 -15.205 3.253 1.00 86.88 111 THR A O 1
ATOM 871 N N . ASP A 1 112 ? 2.001 -15.842 1.985 1.00 86.50 112 ASP A N 1
ATOM 872 C CA . ASP A 1 112 ? 2.074 -17.211 2.505 1.00 86.50 112 ASP A CA 1
ATOM 873 C C . ASP A 1 112 ? 2.566 -17.251 3.962 1.00 86.50 112 ASP A C 1
ATOM 875 O O . ASP A 1 112 ? 2.019 -17.989 4.784 1.00 86.50 112 ASP A O 1
ATOM 879 N N . GLU A 1 113 ? 3.576 -16.443 4.299 1.00 82.75 113 GLU A N 1
ATOM 880 C CA . GLU A 1 113 ? 4.171 -16.396 5.641 1.00 82.75 113 GLU A CA 1
ATOM 881 C C . GLU A 1 113 ? 3.234 -15.739 6.670 1.00 82.75 113 GLU A C 1
ATOM 883 O O . GLU A 1 113 ? 3.096 -16.238 7.789 1.00 82.75 113 GLU A O 1
ATOM 888 N N . VAL A 1 114 ? 2.556 -14.651 6.296 1.00 77.12 114 VAL A N 1
ATOM 889 C CA . VAL A 1 114 ? 1.749 -13.828 7.218 1.00 77.12 114 VAL A CA 1
ATOM 890 C C . VAL A 1 114 ? 0.250 -14.178 7.162 1.00 77.12 114 VAL A C 1
ATOM 892 O O . VAL A 1 114 ? -0.514 -13.750 8.025 1.00 77.12 114 VAL A O 1
ATOM 895 N N . ARG A 1 115 ? -0.194 -14.997 6.192 1.00 75.81 115 ARG A N 1
ATOM 896 C CA . ARG A 1 115 ? -1.617 -15.316 5.922 1.00 75.81 115 ARG A CA 1
ATOM 897 C C . ARG A 1 115 ? -2.481 -14.058 5.795 1.00 75.81 115 ARG A C 1
ATOM 899 O O . ARG A 1 115 ? -3.506 -13.910 6.462 1.00 75.81 115 ARG A O 1
ATOM 906 N N . LEU A 1 116 ? -2.032 -13.139 4.949 1.00 80.50 116 LEU A N 1
ATOM 907 C CA . LEU A 1 116 ? -2.595 -11.800 4.798 1.00 80.50 116 LEU A CA 1
ATOM 908 C C . LEU A 1 116 ? -3.170 -11.596 3.391 1.00 80.50 116 LEU A C 1
ATOM 910 O O . LEU A 1 116 ? -2.669 -12.158 2.420 1.00 80.50 116 LEU A O 1
ATOM 914 N N . ASN A 1 117 ? -4.198 -10.754 3.277 1.00 79.50 117 ASN A N 1
ATOM 915 C CA . ASN A 1 117 ? -4.734 -10.334 1.985 1.00 79.50 117 ASN A CA 1
ATOM 916 C C . ASN A 1 117 ? -3.860 -9.217 1.388 1.00 79.50 117 ASN A C 1
ATOM 918 O O . ASN A 1 117 ? -3.617 -8.205 2.046 1.00 79.50 117 ASN A O 1
ATOM 922 N N . MET A 1 118 ? -3.420 -9.374 0.139 1.00 81.75 118 MET A N 1
ATOM 923 C CA . MET A 1 118 ? -2.725 -8.331 -0.627 1.00 81.75 118 MET A CA 1
ATOM 924 C C . MET A 1 118 ? -3.596 -7.819 -1.771 1.00 81.75 118 MET A C 1
ATOM 926 O O . MET A 1 118 ? -4.304 -8.611 -2.398 1.00 81.75 118 MET A O 1
ATOM 930 N N . ILE A 1 119 ? -3.523 -6.511 -2.033 1.00 78.50 119 ILE A N 1
ATOM 931 C CA . ILE A 1 119 ? -4.244 -5.822 -3.117 1.00 78.50 119 ILE A CA 1
ATOM 932 C C . ILE A 1 119 ? -3.261 -5.005 -3.956 1.00 78.50 119 ILE A C 1
ATOM 934 O O . ILE A 1 119 ? -2.442 -4.265 -3.357 1.00 78.50 119 ILE A O 1
#

Secondary structure (DSSP, 8-state):
--TTTT--SSEEEEEESSS---HHHHHHHHHHTT--HHHHHHTEEEEE--SHHHHHHHHHHHHHHHHHS-EEEEEEETTTHHHHHHT-SGGGHHHHHHHHHHHHHHHHHHHHHHT-EE-

Radius of gyration: 15.89 Å; Cα contacts (8 Å, |Δi|>4): 145; chains: 1; bounding box: 38×30×41 Å